Protein AF-J2WSM9-F1 (afdb_monomer_lite)

Secondary structure (DSSP, 8-state):
-----------------------TTGGGGGGHHHHHHTT--GGGHHHHHHHHHHHHHHTTT-HHHHHHHHHHTT--HHHHHHHHHH--

Radius of gyration: 17.26 Å; chains: 1; bounding box: 37×51×37 Å

Foldseek 3Di:
DDDDDDDDDDPDDDDDDDPDVPLQQVVVPVCSVLCVVVVHGPVCLVVLLVVLVVLCVVQVNDLVSSVVVCVVVVHDPSSSVCNVVRND

pLDDT: mean 76.45, std 17.59, range [36.75, 90.0]

Sequence (88 aa):
MIGRAILAAALCAAAPSRAADVDPYACFGWARYAAMSEGFRCSDLPAFCAGARALLAEAGGSRAVAEQLARGRGYSRMSVMLAKRFCR

Structure (mmCIF, N/CA/C/O backbone):
data_AF-J2WSM9-F1
#
_entry.id   AF-J2WSM9-F1
#
loop_
_atom_site.group_PDB
_atom_site.id
_atom_site.type_symbol
_atom_site.label_atom_id
_atom_site.label_alt_id
_atom_site.label_comp_id
_atom_site.label_asym_id
_atom_site.label_entity_id
_atom_site.label_seq_id
_atom_site.pdbx_PDB_ins_code
_atom_site.Cartn_x
_atom_site.Cartn_y
_atom_site.Cartn_z
_atom_site.occupancy
_atom_site.B_iso_or_equiv
_atom_site.auth_seq_id
_atom_site.auth_comp_id
_atom_site.auth_asym_id
_atom_site.auth_atom_id
_atom_site.pdbx_PDB_model_num
ATOM 1 N N . MET A 1 1 ? -21.700 39.052 -10.869 1.00 37.75 1 MET A N 1
ATOM 2 C CA . MET A 1 1 ? -21.607 37.828 -10.042 1.00 37.75 1 MET A CA 1
ATOM 3 C C . MET A 1 1 ? -20.238 37.214 -10.346 1.00 37.75 1 MET A C 1
ATOM 5 O O . MET A 1 1 ? -20.046 36.774 -11.465 1.00 37.75 1 MET A O 1
ATOM 9 N N . ILE A 1 2 ? -19.167 37.537 -9.600 1.00 44.53 2 ILE A N 1
ATOM 10 C CA . ILE A 1 2 ? -18.589 36.719 -8.499 1.00 44.53 2 ILE A CA 1
ATOM 11 C C . ILE A 1 2 ? -18.705 35.221 -8.837 1.00 44.53 2 ILE A C 1
ATOM 13 O O . ILE A 1 2 ? -19.822 34.740 -8.943 1.00 44.53 2 ILE A O 1
ATOM 17 N N . GLY A 1 3 ? -17.678 34.396 -9.021 1.00 36.75 3 GLY A N 1
ATOM 18 C CA . GLY A 1 3 ? -16.252 34.447 -8.713 1.00 36.75 3 GLY A CA 1
ATOM 19 C C . GLY A 1 3 ? -15.771 32.989 -8.554 1.00 36.75 3 GLY A C 1
ATOM 20 O O . GLY A 1 3 ? -16.565 32.150 -8.138 1.00 36.75 3 GLY A O 1
ATOM 21 N N . ARG A 1 4 ? -14.510 32.701 -8.917 1.00 43.97 4 ARG A N 1
ATOM 22 C CA . ARG A 1 4 ? -13.612 31.590 -8.485 1.00 43.97 4 ARG A CA 1
ATOM 23 C C . ARG A 1 4 ? -12.604 31.345 -9.615 1.00 43.97 4 ARG A C 1
ATOM 25 O O . ARG A 1 4 ? -12.954 30.790 -10.643 1.00 43.97 4 ARG A O 1
ATOM 32 N N . ALA A 1 5 ? -11.430 31.962 -9.620 1.00 43.03 5 ALA A N 1
ATOM 33 C CA . ALA A 1 5 ? -10.305 31.794 -8.703 1.00 43.03 5 ALA A CA 1
ATOM 34 C C . ALA A 1 5 ? -9.653 30.390 -8.756 1.00 43.03 5 ALA A C 1
ATOM 36 O O . ALA A 1 5 ? -10.134 29.464 -8.116 1.00 43.03 5 ALA A O 1
ATOM 37 N N . ILE A 1 6 ? -8.522 30.347 -9.484 1.00 51.62 6 ILE A N 1
ATOM 38 C CA . ILE A 1 6 ? -7.221 29.727 -9.153 1.00 51.62 6 ILE A CA 1
ATOM 39 C C . ILE A 1 6 ? -7.183 28.187 -8.977 1.00 51.62 6 ILE A C 1
ATOM 41 O O . ILE A 1 6 ? -7.761 27.657 -8.040 1.00 51.62 6 ILE A O 1
ATOM 45 N N . LEU A 1 7 ? -6.406 27.459 -9.796 1.00 42.28 7 LEU A N 1
ATOM 46 C CA . LEU A 1 7 ? -5.015 27.066 -9.484 1.00 42.28 7 LEU A CA 1
ATOM 47 C C . LEU A 1 7 ? -4.435 26.091 -10.517 1.00 42.28 7 LEU A C 1
ATOM 49 O O . LEU A 1 7 ? -5.052 25.105 -10.906 1.00 42.28 7 LEU A O 1
ATOM 53 N N . ALA A 1 8 ? -3.196 26.386 -10.901 1.00 48.06 8 ALA A N 1
ATOM 54 C CA . ALA A 1 8 ? -2.299 25.515 -11.631 1.00 48.06 8 ALA A CA 1
ATOM 55 C C . ALA A 1 8 ? -2.056 24.197 -10.881 1.00 48.06 8 ALA A C 1
ATOM 57 O O . ALA A 1 8 ? -1.833 24.201 -9.672 1.00 48.06 8 ALA A O 1
ATOM 58 N N . ALA A 1 9 ? -1.986 23.091 -11.616 1.00 47.56 9 ALA A N 1
ATOM 59 C CA . ALA A 1 9 ? -1.330 21.879 -11.152 1.00 47.56 9 ALA A CA 1
ATOM 60 C C . ALA A 1 9 ? -0.430 21.359 -12.275 1.00 47.56 9 ALA A C 1
ATOM 62 O O . ALA A 1 9 ? -0.869 20.684 -13.200 1.00 47.56 9 ALA A O 1
ATOM 63 N N . ALA A 1 10 ? 0.823 21.806 -12.193 1.00 44.84 10 ALA A N 1
ATOM 64 C CA . ALA A 1 10 ? 2.041 21.153 -12.644 1.00 44.84 10 ALA A CA 1
ATOM 65 C C . ALA A 1 10 ? 1.861 19.904 -13.527 1.00 44.84 10 ALA A C 1
ATOM 67 O O . ALA A 1 10 ? 1.612 18.804 -13.033 1.00 44.84 10 ALA A O 1
ATOM 68 N N . LEU A 1 11 ? 2.139 20.058 -14.825 1.00 44.22 11 LEU A N 1
ATOM 69 C CA . LEU A 1 11 ? 2.727 18.966 -15.590 1.00 44.22 11 LEU A CA 1
ATOM 70 C C . LEU A 1 11 ? 4.064 18.630 -14.922 1.00 44.22 11 LEU A C 1
ATOM 72 O O . LEU A 1 11 ? 5.065 19.316 -15.130 1.00 44.22 11 LEU A O 1
ATOM 76 N N . CYS A 1 12 ? 4.057 17.614 -14.059 1.00 44.66 12 CYS A N 1
ATOM 77 C CA . CYS A 1 12 ? 5.279 17.028 -13.541 1.00 44.66 12 CYS A CA 1
ATOM 78 C C . CYS A 1 12 ? 6.117 16.544 -14.723 1.00 44.66 12 CYS A C 1
ATOM 80 O O . CYS A 1 12 ? 5.728 15.660 -15.486 1.00 44.66 12 CYS A O 1
ATOM 82 N N . ALA A 1 13 ? 7.264 17.193 -14.856 1.00 47.22 13 ALA A N 1
ATOM 83 C CA . ALA A 1 13 ? 8.337 16.846 -15.750 1.00 47.22 13 ALA A CA 1
ATOM 84 C C . ALA A 1 13 ? 8.882 15.434 -15.474 1.00 47.22 13 ALA A C 1
ATOM 86 O O . ALA A 1 13 ? 8.817 14.925 -1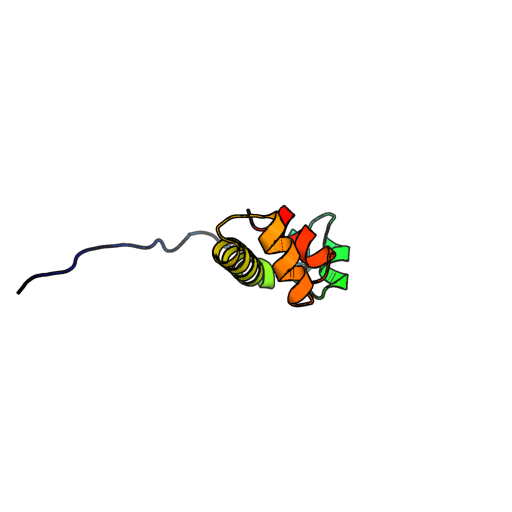4.357 1.00 47.22 13 ALA A O 1
ATOM 87 N N . ALA A 1 14 ? 9.533 14.909 -16.513 1.00 47.06 14 ALA A N 1
ATOM 88 C CA . ALA A 1 14 ? 10.462 13.783 -16.530 1.00 47.06 14 ALA A CA 1
ATOM 89 C C . ALA A 1 14 ? 9.861 12.366 -16.483 1.00 47.06 14 ALA A C 1
ATOM 91 O O . ALA 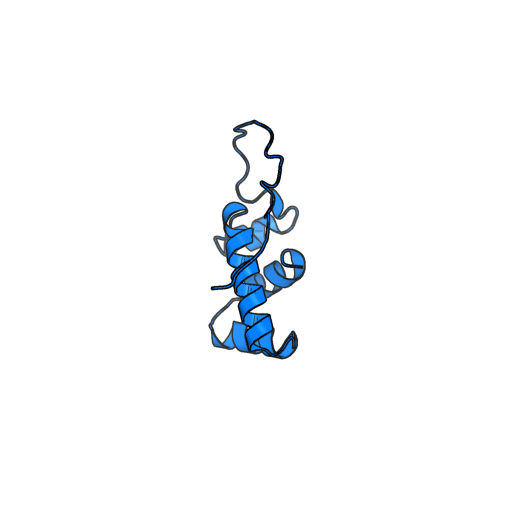A 1 14 ? 9.721 11.747 -15.434 1.00 47.06 14 ALA A O 1
ATOM 92 N N . ALA A 1 15 ? 9.712 11.776 -17.668 1.00 47.78 15 ALA A N 1
ATOM 93 C CA . ALA A 1 15 ? 10.102 10.384 -17.860 1.00 47.78 15 ALA A CA 1
ATOM 94 C C . ALA A 1 15 ? 11.089 10.336 -19.040 1.00 47.78 15 ALA A C 1
ATOM 96 O O . ALA A 1 15 ? 10.670 10.524 -20.185 1.00 47.78 15 ALA A O 1
ATOM 97 N N . PRO A 1 16 ? 12.403 10.167 -18.801 1.00 42.72 16 PRO A N 1
ATOM 98 C CA . PRO A 1 16 ? 13.338 9.940 -19.884 1.00 42.72 16 PRO A CA 1
ATOM 99 C C . PRO A 1 16 ? 13.061 8.566 -20.504 1.00 42.72 16 PRO A C 1
ATOM 101 O O . PRO A 1 16 ? 12.999 7.545 -19.825 1.00 42.72 16 PRO A O 1
ATOM 104 N N . SER A 1 17 ? 12.885 8.589 -21.820 1.00 58.03 17 SER A N 1
ATOM 105 C CA . SER A 1 17 ? 13.313 7.588 -22.798 1.00 58.03 17 SER A CA 1
ATOM 106 C C . SER A 1 17 ? 14.063 6.361 -22.254 1.00 58.03 17 SER A C 1
ATOM 108 O O . SER A 1 17 ? 15.229 6.472 -21.879 1.00 58.03 17 SER A O 1
ATOM 110 N N . ARG A 1 18 ? 13.453 5.178 -22.368 1.00 43.50 18 ARG A N 1
ATOM 111 C CA . ARG A 1 18 ? 13.923 4.027 -23.169 1.00 43.50 18 ARG A CA 1
ATOM 112 C C . ARG A 1 18 ? 13.161 2.786 -22.720 1.00 43.50 18 ARG A C 1
ATOM 114 O O . ARG A 1 18 ? 13.202 2.410 -21.554 1.00 43.50 18 ARG A O 1
ATOM 121 N N . ALA A 1 19 ? 12.506 2.146 -23.680 1.00 45.62 19 ALA A N 1
ATOM 122 C CA . ALA A 1 19 ? 12.113 0.754 -23.585 1.00 45.62 19 ALA A CA 1
ATOM 123 C C . ALA A 1 19 ? 13.384 -0.095 -23.411 1.00 45.62 19 ALA A C 1
ATOM 125 O O . ALA A 1 19 ? 13.996 -0.529 -24.381 1.00 45.62 19 ALA A O 1
ATOM 126 N N . ALA A 1 20 ? 13.851 -0.244 -22.175 1.00 49.06 20 ALA A N 1
ATOM 127 C CA . ALA A 1 20 ? 14.511 -1.476 -21.793 1.00 49.06 20 ALA A CA 1
ATOM 128 C C . ALA A 1 20 ? 13.400 -2.520 -21.627 1.00 49.06 20 ALA A C 1
ATOM 130 O O . ALA A 1 20 ? 12.251 -2.164 -21.362 1.00 49.06 20 ALA A O 1
ATOM 131 N N . ASP A 1 21 ? 13.713 -3.797 -21.762 1.00 52.47 21 ASP A N 1
ATOM 132 C CA . ASP A 1 21 ? 12.920 -4.851 -21.135 1.00 52.47 21 ASP A CA 1
ATOM 133 C C . ASP A 1 21 ? 13.007 -4.603 -19.615 1.00 52.47 21 ASP A C 1
ATOM 135 O O . ASP A 1 21 ? 13.896 -5.093 -18.917 1.00 52.47 21 ASP A O 1
ATOM 139 N N . VAL A 1 22 ? 12.212 -3.643 -19.131 1.00 63.97 22 VAL A N 1
ATOM 140 C CA . VAL A 1 22 ? 12.277 -3.137 -17.766 1.00 63.97 22 VAL A CA 1
ATOM 141 C C . VAL A 1 22 ? 11.623 -4.213 -16.935 1.00 63.97 22 VAL A C 1
ATOM 143 O O . VAL A 1 22 ? 10.405 -4.371 -17.009 1.00 63.97 22 VAL A O 1
ATOM 146 N N . ASP A 1 23 ? 12.432 -4.946 -16.167 1.00 78.75 23 ASP A N 1
ATOM 147 C CA . ASP A 1 23 ? 11.944 -5.813 -15.098 1.00 78.75 23 ASP A CA 1
ATOM 148 C C . ASP A 1 23 ? 10.776 -5.084 -14.405 1.00 78.75 23 ASP A C 1
ATOM 150 O O . ASP A 1 23 ? 11.000 -4.035 -13.783 1.00 78.75 23 ASP A O 1
ATOM 154 N N . PRO A 1 24 ? 9.526 -5.578 -14.535 1.00 81.81 24 PRO A N 1
ATOM 155 C CA . PRO A 1 24 ? 8.347 -4.871 -14.045 1.00 81.81 24 PRO A CA 1
ATOM 156 C C . PRO A 1 24 ? 8.339 -4.750 -12.516 1.00 81.81 24 PRO A C 1
ATOM 158 O O . PRO A 1 24 ? 7.442 -4.116 -11.959 1.00 81.81 24 PRO A O 1
ATOM 161 N N . TYR A 1 25 ? 9.342 -5.327 -11.845 1.00 84.44 25 TYR A N 1
ATOM 162 C CA . TYR A 1 25 ? 9.575 -5.282 -10.413 1.00 84.44 25 TYR A CA 1
ATOM 163 C C . TYR A 1 25 ? 10.844 -4.501 -10.017 1.00 84.44 25 TYR A C 1
ATOM 165 O O . TYR A 1 25 ? 11.178 -4.450 -8.830 1.00 84.44 25 TYR A O 1
ATOM 173 N N . ALA A 1 26 ? 11.545 -3.855 -10.959 1.00 85.12 26 ALA A N 1
ATOM 174 C CA . ALA A 1 26 ? 12.822 -3.173 -10.712 1.00 85.12 26 ALA A CA 1
ATOM 175 C C . ALA A 1 26 ? 12.753 -2.116 -9.590 1.00 85.12 26 ALA A C 1
ATOM 177 O O . ALA A 1 26 ? 13.678 -1.995 -8.785 1.00 85.12 26 ALA A O 1
ATOM 178 N N . CYS A 1 27 ? 11.636 -1.389 -9.479 1.00 84.19 27 CYS A N 1
ATOM 179 C CA . CYS A 1 27 ? 11.414 -0.376 -8.440 1.00 84.19 27 CYS A CA 1
ATOM 180 C C . CYS A 1 27 ? 11.383 -0.949 -7.010 1.00 84.19 27 CYS A C 1
ATOM 182 O O . CYS A 1 27 ? 11.609 -0.212 -6.050 1.00 84.19 27 CYS A O 1
ATOM 184 N N . PHE A 1 28 ? 11.117 -2.250 -6.845 1.00 84.75 28 PHE A N 1
ATOM 185 C CA . PHE A 1 28 ? 11.062 -2.886 -5.529 1.00 84.75 28 PHE A CA 1
ATOM 186 C C . PHE A 1 28 ? 12.448 -3.241 -4.980 1.00 84.75 28 PHE A C 1
ATOM 188 O O . PHE A 1 28 ? 12.580 -3.512 -3.782 1.00 84.75 28 PHE A O 1
ATOM 195 N N . GLY A 1 29 ? 13.487 -3.253 -5.823 1.00 86.12 29 GLY A N 1
ATOM 196 C CA . GLY A 1 29 ? 14.836 -3.661 -5.437 1.00 86.12 29 GLY A CA 1
ATOM 197 C C . GLY A 1 29 ? 14.842 -5.052 -4.794 1.00 86.12 29 GLY A C 1
ATOM 198 O O . GLY A 1 29 ? 14.420 -6.038 -5.396 1.00 86.12 29 GLY A O 1
ATOM 199 N N . TRP A 1 30 ? 15.276 -5.142 -3.535 1.00 84.12 30 TRP A N 1
ATOM 200 C CA . TRP A 1 30 ? 15.306 -6.403 -2.782 1.00 84.12 30 TRP A CA 1
ATOM 201 C C . TRP A 1 30 ? 13.912 -6.988 -2.488 1.00 84.12 30 TRP A C 1
ATOM 203 O O . TRP A 1 30 ? 13.797 -8.187 -2.247 1.00 84.12 30 TRP A O 1
ATOM 213 N N . ALA A 1 31 ? 12.848 -6.177 -2.542 1.00 85.19 31 ALA A N 1
ATOM 214 C CA . ALA A 1 31 ? 11.472 -6.617 -2.307 1.00 85.19 31 ALA A CA 1
ATOM 215 C C . ALA A 1 31 ? 10.775 -7.155 -3.574 1.00 85.19 31 ALA A C 1
ATOM 217 O O . ALA A 1 31 ? 9.594 -7.493 -3.519 1.00 85.19 31 ALA A O 1
ATOM 218 N N . ARG A 1 32 ? 11.484 -7.268 -4.709 1.00 88.12 32 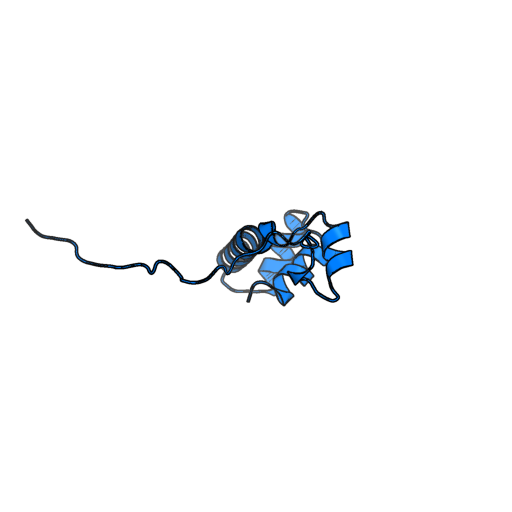ARG A N 1
ATOM 219 C CA . ARG A 1 32 ? 10.905 -7.712 -5.991 1.00 88.12 32 ARG A CA 1
ATOM 220 C C . ARG A 1 32 ? 10.209 -9.069 -5.925 1.00 88.12 32 ARG A C 1
ATOM 222 O O . ARG A 1 32 ? 9.145 -9.225 -6.503 1.00 88.12 32 ARG A O 1
ATOM 229 N N . TYR A 1 33 ? 10.755 -10.026 -5.173 1.00 85.69 33 TYR A N 1
ATOM 230 C CA . TYR A 1 33 ? 10.147 -11.353 -5.038 1.00 85.69 33 TYR A CA 1
ATOM 231 C C . TYR A 1 33 ? 8.876 -11.319 -4.191 1.00 85.69 33 TYR A C 1
ATOM 233 O O . TYR A 1 33 ? 7.917 -12.010 -4.503 1.00 85.69 33 TYR A O 1
ATOM 241 N N . ALA A 1 34 ? 8.836 -10.472 -3.160 1.00 85.19 34 ALA A N 1
ATOM 242 C CA . ALA A 1 34 ? 7.626 -10.255 -2.376 1.00 85.19 34 ALA A CA 1
ATOM 243 C C . ALA A 1 34 ? 6.520 -9.608 -3.221 1.00 85.19 34 ALA A C 1
ATOM 245 O O . ALA A 1 34 ? 5.370 -10.024 -3.141 1.00 85.19 34 ALA A O 1
ATOM 246 N N . ALA A 1 35 ? 6.877 -8.627 -4.053 1.00 85.75 35 ALA A N 1
ATOM 247 C CA . ALA A 1 35 ? 5.948 -8.006 -4.988 1.00 85.75 35 ALA A CA 1
ATOM 248 C C . ALA A 1 35 ? 5.467 -9.003 -6.059 1.00 85.75 35 ALA A C 1
ATOM 250 O O . ALA A 1 35 ? 4.272 -9.093 -6.318 1.00 85.75 35 ALA A O 1
ATOM 251 N N . MET A 1 36 ? 6.366 -9.829 -6.602 1.00 88.38 36 MET A N 1
ATOM 252 C CA . MET A 1 36 ? 6.033 -10.877 -7.572 1.00 88.38 36 MET A CA 1
ATOM 253 C C . MET A 1 36 ? 5.080 -11.935 -6.995 1.00 88.38 36 MET A C 1
ATOM 255 O O . MET A 1 36 ? 4.107 -12.282 -7.658 1.00 88.38 36 MET A O 1
ATOM 259 N N . SER A 1 37 ? 5.299 -12.399 -5.759 1.00 86.00 37 SER A N 1
ATOM 260 C CA . SER A 1 37 ? 4.393 -13.343 -5.081 1.00 86.00 37 SER A CA 1
ATOM 261 C C . SER A 1 37 ? 2.988 -12.778 -4.852 1.00 86.00 37 SER A C 1
ATOM 263 O O . SER A 1 37 ? 2.032 -13.538 -4.750 1.00 86.00 37 SER A O 1
ATOM 265 N N . GLU A 1 38 ? 2.860 -11.453 -4.781 1.00 85.00 38 GLU A N 1
ATOM 266 C CA . GLU A 1 38 ? 1.586 -10.737 -4.641 1.00 85.00 38 GLU A CA 1
ATOM 267 C C . GLU A 1 38 ? 1.004 -10.298 -5.999 1.00 85.00 38 GLU A C 1
ATOM 269 O O . GLU A 1 38 ? -0.045 -9.660 -6.041 1.00 85.00 38 GLU A O 1
ATOM 274 N N . GLY A 1 39 ? 1.681 -10.600 -7.115 1.00 86.69 39 GLY A N 1
ATOM 275 C CA . GLY A 1 39 ? 1.289 -10.143 -8.452 1.00 86.69 39 GLY A CA 1
ATOM 276 C C . GLY A 1 39 ? 1.396 -8.626 -8.650 1.00 86.69 39 GLY A C 1
ATOM 277 O O . GLY A 1 39 ? 0.767 -8.080 -9.551 1.00 86.69 39 GLY A O 1
ATOM 278 N N . PHE A 1 40 ? 2.176 -7.945 -7.811 1.00 85.50 40 PHE A N 1
ATOM 279 C CA . PHE A 1 40 ? 2.235 -6.494 -7.710 1.00 85.50 40 PHE A CA 1
ATOM 280 C C . PHE A 1 40 ? 3.398 -5.903 -8.510 1.00 85.50 40 PHE A C 1
ATOM 282 O O . PHE A 1 40 ? 4.561 -6.197 -8.228 1.00 85.50 40 PHE A O 1
ATOM 289 N N . ARG A 1 41 ? 3.111 -5.047 -9.495 1.00 90.00 41 ARG A N 1
ATOM 290 C CA . ARG A 1 41 ? 4.120 -4.466 -10.395 1.00 90.00 41 ARG A CA 1
ATOM 291 C C . ARG A 1 41 ? 4.426 -3.017 -10.041 1.00 90.00 41 ARG A C 1
ATOM 293 O O . ARG A 1 41 ? 3.663 -2.327 -9.371 1.00 90.00 41 ARG A O 1
ATOM 300 N N . CYS A 1 42 ? 5.537 -2.509 -10.562 1.00 87.12 42 CYS A N 1
ATOM 301 C CA . CYS A 1 42 ? 5.923 -1.110 -10.392 1.00 87.12 42 CYS A CA 1
ATOM 302 C C . CYS A 1 42 ? 4.898 -0.121 -10.959 1.00 87.12 42 CYS A C 1
ATOM 304 O O . CYS A 1 42 ? 4.731 0.965 -10.409 1.00 87.12 42 CYS A O 1
ATOM 306 N N . SER A 1 43 ? 4.182 -0.498 -12.021 1.00 88.56 43 SER A N 1
ATOM 307 C CA . SER A 1 43 ? 3.071 0.287 -12.576 1.00 88.56 43 SER A CA 1
ATOM 308 C C . SER A 1 43 ? 1.906 0.453 -11.603 1.00 88.56 43 SER A C 1
ATOM 310 O O . SER A 1 43 ? 1.172 1.433 -11.691 1.00 88.56 43 SER A O 1
ATOM 312 N N . ASP A 1 44 ? 1.750 -0.483 -10.669 1.00 89.06 44 ASP A N 1
ATOM 313 C CA . ASP A 1 44 ? 0.615 -0.543 -9.750 1.00 89.06 44 ASP A CA 1
ATOM 314 C C . ASP A 1 44 ? 0.888 0.269 -8.473 1.00 89.06 44 ASP A C 1
ATOM 316 O O . ASP A 1 44 ? -0.034 0.571 -7.712 1.00 89.06 44 ASP A O 1
ATOM 320 N N . LEU A 1 45 ? 2.147 0.682 -8.261 1.00 86.88 45 LEU A N 1
ATOM 321 C CA . LEU A 1 45 ? 2.601 1.462 -7.108 1.00 86.88 45 LEU A CA 1
ATOM 322 C C . LEU A 1 45 ? 1.753 2.718 -6.847 1.00 86.88 45 LEU A C 1
ATOM 324 O O . LEU A 1 45 ? 1.337 2.906 -5.703 1.00 86.88 45 LEU A O 1
ATOM 328 N N . PRO A 1 46 ? 1.433 3.562 -7.849 1.00 87.81 46 PRO A N 1
ATOM 329 C CA . PRO A 1 46 ? 0.639 4.767 -7.619 1.00 87.81 46 PRO A CA 1
ATOM 330 C C . PRO A 1 46 ? -0.778 4.457 -7.121 1.00 87.81 46 PRO A C 1
ATOM 332 O O . PRO A 1 46 ? -1.226 5.045 -6.135 1.00 87.81 46 PRO A O 1
ATOM 335 N N . ALA A 1 47 ? -1.468 3.508 -7.762 1.00 88.44 47 ALA A N 1
ATOM 336 C CA . ALA A 1 47 ? -2.828 3.113 -7.394 1.00 88.44 47 ALA A CA 1
ATOM 337 C C . ALA A 1 47 ? -2.864 2.452 -6.010 1.00 88.44 47 ALA A C 1
ATOM 339 O O . ALA A 1 47 ? -3.719 2.753 -5.175 1.00 88.44 47 ALA A O 1
ATOM 340 N N . PHE A 1 48 ? -1.880 1.608 -5.727 1.00 88.31 48 PHE A N 1
ATOM 341 C CA . PHE A 1 48 ? -1.721 0.963 -4.436 1.00 88.31 48 PHE A CA 1
ATOM 342 C C . PHE A 1 48 ? -1.438 1.950 -3.304 1.00 88.31 48 PHE A C 1
ATOM 344 O O . PHE A 1 48 ? -2.054 1.867 -2.242 1.00 88.31 48 PHE A O 1
ATOM 351 N N . CYS A 1 49 ? -0.568 2.935 -3.533 1.00 89.31 49 CYS A N 1
ATOM 352 C CA . CYS A 1 49 ? -0.312 3.980 -2.551 1.00 89.31 49 CYS A CA 1
ATOM 353 C C . CYS A 1 49 ? -1.519 4.897 -2.343 1.00 89.31 49 CYS A C 1
ATOM 355 O O . CYS A 1 49 ? -1.760 5.32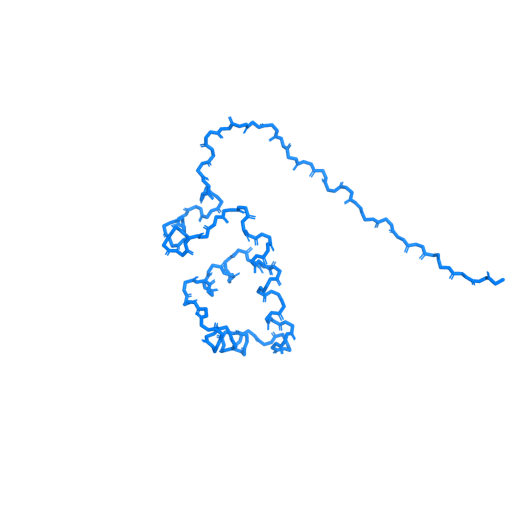3 -1.213 1.00 89.31 49 CYS A O 1
ATOM 357 N N . ALA A 1 50 ? -2.321 5.153 -3.380 1.00 89.88 50 ALA A N 1
ATOM 358 C CA . ALA A 1 50 ? -3.600 5.839 -3.221 1.00 89.88 50 ALA A CA 1
ATOM 359 C C . ALA A 1 50 ? -4.562 5.035 -2.325 1.00 89.88 50 ALA A C 1
ATOM 361 O O . ALA A 1 50 ? -5.129 5.595 -1.386 1.00 89.88 50 ALA A O 1
ATOM 362 N N . GLY A 1 51 ? -4.673 3.719 -2.533 1.00 88.75 51 GLY A N 1
ATOM 363 C CA . GLY A 1 51 ? -5.474 2.831 -1.682 1.00 88.75 51 GLY A CA 1
ATOM 364 C C . GLY A 1 51 ? -4.981 2.771 -0.231 1.00 88.75 51 GLY A C 1
ATOM 365 O O . GLY A 1 51 ? -5.777 2.869 0.702 1.00 88.75 51 GLY A O 1
ATOM 366 N N . ALA A 1 52 ? -3.665 2.692 -0.016 1.00 87.88 52 ALA A N 1
ATOM 367 C CA . ALA A 1 52 ? -3.070 2.718 1.321 1.00 87.88 52 ALA A CA 1
ATOM 368 C C . ALA A 1 52 ? -3.338 4.046 2.054 1.00 87.88 52 ALA A C 1
ATOM 370 O O . ALA A 1 52 ? -3.615 4.049 3.254 1.00 87.88 52 ALA A O 1
ATOM 371 N N . ARG A 1 53 ? -3.303 5.177 1.336 1.00 88.19 53 ARG A N 1
ATOM 372 C CA . ARG A 1 53 ? -3.654 6.497 1.883 1.00 88.19 53 ARG A CA 1
ATOM 373 C C . ARG A 1 53 ? -5.142 6.611 2.200 1.00 88.19 53 ARG A C 1
ATOM 375 O O . ARG A 1 53 ? -5.477 7.164 3.242 1.00 88.19 53 ARG A O 1
ATOM 382 N N . ALA A 1 54 ? -6.016 6.050 1.365 1.00 89.62 54 ALA A N 1
ATOM 383 C CA . ALA A 1 54 ? -7.448 5.982 1.651 1.00 89.62 54 ALA A CA 1
ATOM 384 C C . ALA A 1 54 ? -7.720 5.174 2.929 1.00 89.62 54 ALA A C 1
ATOM 386 O O . ALA A 1 54 ? -8.419 5.653 3.813 1.00 89.62 54 ALA A O 1
ATOM 387 N N . LEU A 1 55 ? -7.073 4.014 3.091 1.00 87.12 55 LEU A N 1
ATOM 388 C CA . LEU A 1 55 ? -7.158 3.222 4.324 1.00 87.12 55 LEU A CA 1
ATOM 389 C C . LEU A 1 55 ? -6.668 3.993 5.554 1.00 87.12 55 LEU A C 1
ATOM 391 O O . LEU A 1 55 ? -7.281 3.907 6.614 1.00 87.12 55 LEU A O 1
ATOM 395 N N . LEU A 1 56 ? -5.577 4.753 5.430 1.00 86.94 56 LEU A N 1
ATOM 396 C CA . LEU A 1 56 ? -5.091 5.610 6.514 1.00 86.94 56 LEU A CA 1
ATOM 397 C C . LEU A 1 56 ? -6.070 6.743 6.839 1.00 86.94 56 LEU A C 1
ATOM 399 O O . LEU A 1 56 ? -6.253 7.050 8.014 1.00 86.94 56 LEU A O 1
ATOM 403 N N . ALA A 1 57 ? -6.709 7.341 5.834 1.00 88.88 57 ALA A N 1
ATOM 404 C CA . ALA A 1 57 ? -7.730 8.365 6.034 1.00 88.88 57 ALA A CA 1
ATOM 405 C C . ALA A 1 57 ? -8.975 7.793 6.733 1.00 88.88 57 ALA A C 1
ATOM 407 O O . ALA A 1 57 ? -9.450 8.379 7.703 1.00 88.88 57 ALA A O 1
ATOM 408 N N . GLU A 1 58 ? -9.449 6.617 6.311 1.00 88.56 58 GLU A N 1
ATOM 409 C CA . GLU A 1 58 ? -10.547 5.892 6.966 1.00 88.56 58 GLU A CA 1
ATOM 410 C C . GLU A 1 58 ? -10.207 5.509 8.413 1.00 88.56 58 GLU A C 1
ATOM 412 O O . GLU A 1 58 ? -11.052 5.571 9.302 1.00 88.56 58 GLU A O 1
ATOM 417 N N . ALA A 1 59 ? -8.946 5.164 8.670 1.00 88.62 59 ALA A N 1
ATOM 418 C CA . ALA A 1 59 ? -8.433 4.862 10.000 1.00 88.62 59 ALA A CA 1
ATOM 419 C C . ALA A 1 59 ? -8.200 6.104 10.883 1.00 88.62 59 ALA A C 1
ATOM 421 O O . ALA A 1 59 ? -7.614 5.983 11.964 1.00 88.62 59 ALA A O 1
ATOM 422 N N . GLY A 1 60 ? -8.572 7.304 10.423 1.00 87.62 60 GLY A N 1
ATOM 423 C CA . GLY A 1 60 ? -8.352 8.558 11.149 1.00 87.62 60 GLY A CA 1
ATOM 424 C C . GLY A 1 60 ? -6.870 8.895 11.348 1.00 87.62 60 GLY A C 1
ATOM 425 O O . GLY A 1 60 ? -6.495 9.475 12.361 1.00 87.62 60 GLY A O 1
ATOM 426 N N . GLY A 1 61 ? -6.003 8.469 10.426 1.00 80.50 61 GLY A N 1
ATOM 427 C CA . GLY A 1 61 ? -4.549 8.624 10.519 1.00 80.50 61 GLY A CA 1
ATOM 428 C C . GLY A 1 61 ? -3.855 7.589 11.413 1.00 80.50 61 GLY A C 1
ATOM 429 O O . GLY A 1 61 ? -2.626 7.589 11.506 1.00 80.50 61 GLY A O 1
ATOM 430 N N . SER A 1 62 ? -4.598 6.672 12.045 1.00 86.31 62 SER A N 1
ATOM 431 C CA . SER A 1 62 ? -4.011 5.624 12.881 1.00 86.31 62 SER A CA 1
ATOM 432 C C . SER A 1 62 ? -3.510 4.451 12.044 1.00 86.31 62 SER A C 1
ATOM 434 O O . SER A 1 62 ? -4.273 3.682 11.458 1.00 86.31 62 SER A O 1
ATOM 436 N N . ARG A 1 63 ? -2.191 4.253 12.046 1.00 82.31 63 ARG A N 1
ATOM 437 C CA . ARG A 1 63 ? -1.543 3.161 11.310 1.00 82.31 63 ARG A CA 1
ATOM 438 C C . ARG A 1 63 ? -1.975 1.776 11.798 1.00 82.31 63 ARG A C 1
ATOM 440 O O . ARG A 1 63 ? -2.171 0.886 10.980 1.00 82.31 63 ARG A O 1
ATOM 447 N N . ALA A 1 64 ? -2.159 1.595 13.106 1.00 86.50 64 ALA A N 1
ATOM 448 C CA . ALA A 1 64 ? -2.594 0.317 13.672 1.00 86.50 64 ALA A CA 1
ATOM 449 C C . ALA A 1 64 ? -4.020 -0.045 13.225 1.00 86.50 64 ALA A C 1
ATOM 451 O O . ALA A 1 64 ? -4.281 -1.185 12.843 1.00 86.50 64 ALA A O 1
ATOM 452 N N . VAL A 1 65 ? -4.916 0.946 13.197 1.00 88.38 65 VAL A N 1
ATOM 453 C CA . VAL A 1 65 ? -6.296 0.769 12.728 1.00 88.38 65 VAL A CA 1
ATOM 454 C C . VAL A 1 65 ? -6.322 0.524 11.220 1.00 88.38 65 VAL A C 1
ATOM 456 O O . VAL A 1 65 ? -7.026 -0.374 10.773 1.00 88.38 65 VAL A O 1
ATOM 459 N N . ALA A 1 66 ? -5.498 1.226 10.436 1.00 87.06 66 ALA A N 1
ATOM 460 C CA . ALA A 1 66 ? -5.365 0.975 9.000 1.00 87.06 66 ALA A CA 1
ATOM 461 C C . ALA A 1 66 ? -4.857 -0.446 8.707 1.00 87.06 66 ALA A C 1
ATOM 463 O O . ALA A 1 66 ? -5.335 -1.094 7.781 1.00 87.06 66 ALA A O 1
ATOM 464 N N . GLU A 1 67 ? -3.927 -0.968 9.512 1.00 86.62 67 GLU A N 1
ATOM 465 C CA . GLU A 1 67 ? -3.455 -2.354 9.402 1.00 86.62 67 GLU A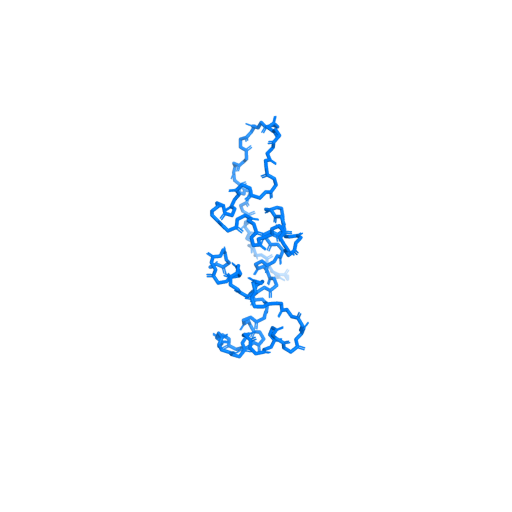 CA 1
ATOM 466 C C . GLU A 1 67 ? -4.544 -3.370 9.758 1.00 86.62 67 GLU A C 1
ATOM 468 O O . GLU A 1 67 ? -4.661 -4.400 9.093 1.00 86.62 67 GLU A O 1
ATOM 47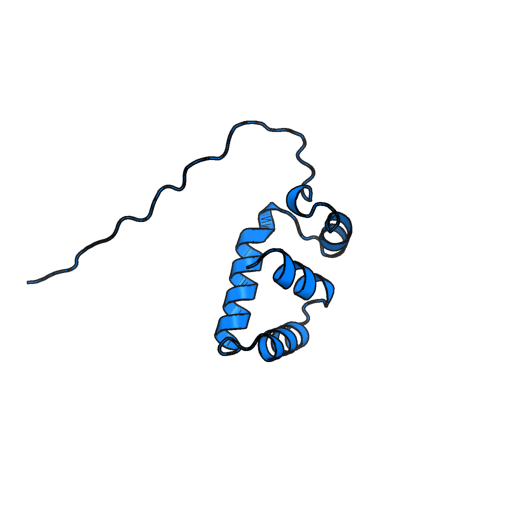3 N N . GLN A 1 68 ? -5.353 -3.091 10.781 1.00 88.88 68 GLN A N 1
ATOM 474 C CA . GLN A 1 68 ? -6.480 -3.942 11.155 1.00 88.88 68 GLN A CA 1
ATOM 475 C C . GLN A 1 68 ? -7.583 -3.922 10.089 1.00 88.88 68 GLN A C 1
ATOM 477 O O . GLN A 1 68 ? -8.067 -4.983 9.699 1.00 88.88 68 GLN A O 1
ATOM 482 N N . LEU A 1 69 ? -7.919 -2.741 9.561 1.00 87.69 69 LEU A N 1
ATOM 483 C CA . LEU A 1 69 ? -8.830 -2.570 8.427 1.00 87.69 69 LEU A CA 1
ATOM 484 C C . LEU A 1 69 ? -8.312 -3.301 7.192 1.00 87.69 69 LEU A C 1
ATOM 486 O O . LEU A 1 69 ? -9.078 -3.987 6.517 1.00 87.69 69 LEU A O 1
ATOM 490 N N . ALA A 1 70 ? -7.009 -3.212 6.922 1.00 87.69 70 ALA A N 1
ATOM 491 C CA . ALA A 1 70 ? -6.414 -3.899 5.791 1.00 87.69 70 ALA A CA 1
ATOM 492 C C . ALA A 1 70 ? -6.560 -5.427 5.927 1.00 87.69 70 ALA A C 1
ATOM 494 O O . ALA A 1 70 ? -7.002 -6.100 4.998 1.00 87.69 70 ALA A O 1
ATOM 495 N N . ARG A 1 71 ? -6.280 -5.979 7.113 1.00 87.38 71 ARG A N 1
ATOM 496 C CA . ARG A 1 71 ? -6.497 -7.410 7.385 1.00 87.38 71 ARG A CA 1
ATOM 497 C C . ARG A 1 71 ? -7.968 -7.806 7.276 1.00 87.38 71 ARG A C 1
ATOM 499 O O . ARG A 1 71 ? -8.264 -8.846 6.702 1.00 87.38 71 ARG A O 1
ATOM 506 N N . GLY A 1 72 ? -8.883 -6.976 7.781 1.00 88.38 72 GLY A N 1
ATOM 507 C CA . GLY A 1 72 ? -10.327 -7.204 7.673 1.00 88.38 72 GLY A CA 1
ATOM 508 C C . GLY A 1 72 ? -10.832 -7.216 6.226 1.00 88.38 72 GLY A C 1
ATOM 509 O O . GLY A 1 72 ? -11.779 -7.928 5.914 1.00 88.38 72 GLY A O 1
ATOM 510 N N . ARG A 1 73 ? -10.162 -6.484 5.328 1.00 87.19 73 ARG A N 1
ATOM 511 C CA . ARG A 1 73 ? -10.422 -6.480 3.878 1.00 87.19 73 ARG A CA 1
ATOM 512 C C . ARG A 1 73 ? -9.700 -7.598 3.116 1.00 87.19 73 ARG A C 1
ATOM 514 O O . ARG A 1 73 ? -9.783 -7.643 1.895 1.00 87.19 73 ARG A O 1
ATOM 521 N N . GLY A 1 74 ? -8.999 -8.491 3.816 1.00 86.88 74 GLY A N 1
ATOM 522 C CA . GLY A 1 74 ? -8.289 -9.617 3.210 1.00 86.88 74 GLY A CA 1
ATOM 523 C C . GLY A 1 74 ? -6.943 -9.259 2.579 1.00 86.88 74 GLY A C 1
ATOM 524 O O . GLY A 1 74 ? -6.382 -10.083 1.862 1.00 86.88 74 GLY A O 1
ATOM 525 N N . TYR A 1 75 ? -6.391 -8.067 2.839 1.00 87.62 75 TYR A N 1
ATOM 526 C CA . TYR A 1 75 ? -5.046 -7.743 2.363 1.00 87.62 75 TYR A CA 1
ATOM 527 C C . TYR A 1 75 ? -3.996 -8.580 3.093 1.00 87.62 75 TYR A C 1
ATOM 529 O O . TYR A 1 75 ? -4.044 -8.767 4.315 1.00 87.62 75 TYR A O 1
ATOM 537 N N . SER A 1 76 ? -3.005 -9.049 2.338 1.00 86.56 76 SER A N 1
ATOM 538 C CA . SER A 1 76 ? -1.934 -9.867 2.883 1.00 86.56 76 SER A CA 1
ATOM 539 C C . SER A 1 76 ? -1.003 -9.027 3.766 1.00 86.56 76 SER A C 1
ATOM 541 O O . SER A 1 76 ? -0.843 -7.809 3.615 1.00 86.56 76 SER A O 1
ATOM 543 N N . ARG A 1 77 ? -0.320 -9.693 4.706 1.00 85.56 77 ARG A N 1
ATOM 544 C CA . ARG A 1 77 ? 0.741 -9.057 5.504 1.00 85.56 77 ARG A CA 1
ATOM 545 C C . ARG A 1 77 ? 1.837 -8.477 4.602 1.00 85.56 77 ARG A C 1
ATOM 547 O O . ARG A 1 77 ? 2.435 -7.461 4.961 1.00 85.56 77 ARG A O 1
ATOM 554 N N . MET A 1 78 ? 2.104 -9.117 3.464 1.00 85.31 78 MET A N 1
ATOM 555 C CA . MET A 1 78 ? 3.113 -8.675 2.509 1.00 85.31 78 MET A CA 1
ATOM 556 C C . MET A 1 78 ? 2.681 -7.382 1.823 1.00 85.31 78 MET A C 1
ATOM 558 O O . MET A 1 78 ? 3.468 -6.434 1.804 1.00 85.31 78 MET A O 1
ATOM 562 N N . SER A 1 79 ? 1.422 -7.284 1.381 1.00 83.06 79 SER A N 1
ATOM 563 C CA . SER A 1 79 ? 0.878 -6.045 0.817 1.00 83.06 79 SER A CA 1
ATOM 564 C C . SER A 1 79 ? 0.985 -4.908 1.844 1.00 83.06 79 SER A C 1
ATOM 566 O O . SER A 1 79 ? 1.535 -3.851 1.554 1.00 83.06 79 SER A O 1
ATOM 568 N N . VAL A 1 80 ? 0.625 -5.138 3.111 1.00 85.56 80 VAL A N 1
ATOM 569 C CA . VAL A 1 80 ? 0.818 -4.122 4.166 1.00 85.56 80 VAL A CA 1
ATOM 570 C C . VAL A 1 80 ? 2.289 -3.690 4.296 1.00 85.56 80 VAL A C 1
ATOM 572 O O . VAL A 1 80 ? 2.570 -2.496 4.402 1.00 85.56 80 VAL A O 1
ATOM 575 N N . MET A 1 81 ? 3.253 -4.616 4.274 1.00 87.00 81 MET A N 1
ATOM 576 C CA . MET A 1 81 ? 4.680 -4.263 4.347 1.00 87.00 81 MET A CA 1
ATOM 577 C C . MET A 1 81 ? 5.162 -3.465 3.130 1.00 87.00 81 MET A C 1
ATOM 579 O O . MET A 1 81 ? 5.919 -2.506 3.305 1.00 87.00 81 MET A O 1
ATOM 583 N N . LEU A 1 82 ? 4.695 -3.807 1.928 1.00 85.69 82 LEU A N 1
ATOM 584 C CA . LEU A 1 82 ? 4.975 -3.043 0.712 1.00 85.69 82 LEU A CA 1
ATOM 585 C C . LEU A 1 82 ? 4.444 -1.608 0.845 1.00 85.69 82 LEU A C 1
ATOM 587 O O . LEU A 1 82 ? 5.199 -0.660 0.636 1.00 85.69 82 LEU A O 1
ATOM 591 N N . ALA A 1 83 ? 3.208 -1.420 1.319 1.00 87.50 83 ALA A N 1
ATOM 592 C CA . ALA A 1 83 ? 2.640 -0.084 1.537 1.00 87.50 83 ALA A CA 1
ATOM 593 C C . ALA A 1 83 ? 3.486 0.745 2.512 1.00 87.50 83 ALA A C 1
ATOM 595 O O . ALA A 1 83 ? 3.845 1.887 2.229 1.00 87.50 83 ALA A O 1
ATOM 596 N N . LYS A 1 84 ? 3.901 0.149 3.635 1.00 85.44 84 LYS A N 1
ATOM 597 C CA . LYS A 1 84 ? 4.763 0.808 4.632 1.00 85.44 84 LYS A CA 1
ATOM 598 C C . LYS A 1 84 ? 6.109 1.264 4.064 1.00 85.44 84 LYS A C 1
ATOM 600 O O . LYS A 1 84 ? 6.684 2.232 4.569 1.00 85.44 84 LYS A O 1
ATOM 605 N N . ARG A 1 85 ? 6.648 0.517 3.100 1.00 86.56 85 ARG A N 1
ATOM 606 C CA . ARG A 1 85 ? 7.969 0.761 2.519 1.00 86.56 85 ARG A CA 1
ATOM 607 C C . ARG A 1 85 ? 7.919 1.785 1.390 1.00 86.56 85 ARG A C 1
ATOM 609 O O . ARG A 1 85 ? 8.812 2.625 1.334 1.00 86.56 85 ARG A O 1
ATOM 616 N N . PHE A 1 86 ? 6.908 1.701 0.528 1.00 85.69 86 PHE A N 1
ATOM 617 C CA . PHE A 1 86 ? 6.868 2.426 -0.744 1.00 85.69 86 PHE A CA 1
ATOM 618 C C . PHE A 1 86 ? 5.869 3.593 -0.773 1.00 85.69 86 PHE A C 1
ATOM 620 O O . PHE A 1 86 ? 6.059 4.514 -1.558 1.00 85.69 86 PHE A O 1
ATOM 627 N N . CYS A 1 87 ? 4.857 3.612 0.099 1.00 85.31 87 CYS A N 1
ATOM 628 C CA . CYS A 1 87 ? 3.751 4.579 0.051 1.00 85.31 87 CYS A CA 1
ATOM 629 C C . CYS A 1 87 ? 3.825 5.667 1.124 1.00 85.31 87 CYS A C 1
ATOM 631 O O . CYS A 1 87 ? 2.808 6.005 1.732 1.00 85.31 87 CYS A O 1
ATOM 633 N N . ARG A 1 88 ? 5.033 6.182 1.378 1.00 73.62 88 ARG A N 1
ATOM 634 C CA . ARG A 1 88 ? 5.224 7.309 2.300 1.00 73.62 88 ARG A CA 1
ATOM 635 C C . ARG A 1 88 ? 4.488 8.572 1.842 1.00 73.62 88 ARG A C 1
ATOM 637 O O . ARG A 1 88 ? 4.199 8.730 0.628 1.00 73.62 88 ARG A O 1
#